Protein AF-A0A7I4FBG3-F1 (afdb_monomer_lite)

Secondary structure (DSSP, 8-state):
-TTTT-SS-EEEEE-GGGTGGGEEEEEETTTEEEEEE--TTSS--PPPGGGEEEEEEPEEETTEEE--S--TTS--

Sequence (76 aa):
MFFAGRTDLYLLKVDSSKLGDGLRYDEVEGVGIFPHFYGPDGTFTPLPLSAVEASAKIELENGQHKLPFDLANAAS

Structure (mmCIF, N/CA/C/O backbone):
data_AF-A0A7I4FBG3-F1
#
_entry.id   AF-A0A7I4FBG3-F1
#
loop_
_atom_site.group_PDB
_atom_site.id
_atom_site.type_symbol
_atom_site.label_atom_id
_atom_site.label_alt_id
_atom_site.label_comp_id
_atom_site.label_asym_id
_atom_site.label_entity_id
_atom_site.label_seq_id
_atom_site.pdbx_PDB_ins_code
_atom_site.Cartn_x
_atom_site.Cartn_y
_atom_site.Cartn_z
_atom_site.occupancy
_atom_site.B_iso_or_equiv
_atom_site.auth_seq_id
_atom_site.auth_comp_id
_atom_site.auth_asym_id
_atom_site.auth_atom_id
_atom_site.pdbx_PDB_model_num
ATOM 1 N N . MET A 1 1 ? -12.337 12.186 -0.155 1.00 63.38 1 MET A N 1
ATOM 2 C CA . MET A 1 1 ? -11.464 11.276 0.619 1.00 63.38 1 MET A CA 1
ATOM 3 C C . MET A 1 1 ? -11.817 9.847 0.213 1.00 63.38 1 MET A C 1
ATOM 5 O O . MET A 1 1 ? -12.955 9.455 0.418 1.00 63.38 1 MET A O 1
ATOM 9 N N . PHE A 1 2 ? -10.912 9.119 -0.449 1.00 83.75 2 PHE A N 1
ATOM 10 C CA . PHE A 1 2 ? -11.235 7.928 -1.263 1.00 83.75 2 PHE A CA 1
ATOM 11 C C . PHE A 1 2 ? -11.929 6.768 -0.527 1.00 83.75 2 PHE A C 1
ATOM 13 O O . PHE A 1 2 ? -12.735 6.067 -1.129 1.00 83.75 2 PHE A O 1
ATOM 20 N N . PHE A 1 3 ? -11.651 6.582 0.767 1.00 91.50 3 PHE A N 1
ATOM 21 C CA . PHE A 1 3 ? -12.135 5.427 1.533 1.00 91.50 3 PHE A CA 1
ATOM 22 C C . PHE A 1 3 ? -12.925 5.793 2.797 1.00 91.50 3 PHE A C 1
ATOM 24 O O . PHE A 1 3 ? -13.224 4.913 3.603 1.00 91.50 3 PHE A O 1
ATOM 31 N N . ALA A 1 4 ? -13.254 7.075 2.993 1.00 91.38 4 ALA A N 1
ATOM 32 C CA . ALA A 1 4 ? -13.872 7.573 4.223 1.00 91.38 4 ALA A CA 1
ATOM 33 C C . ALA A 1 4 ? -15.135 6.782 4.608 1.00 91.38 4 ALA A C 1
ATOM 35 O O . ALA A 1 4 ? -16.001 6.531 3.772 1.00 91.38 4 ALA A O 1
ATOM 36 N N . GLY A 1 5 ? -15.227 6.385 5.881 1.00 92.69 5 GLY A N 1
ATOM 37 C CA . GLY A 1 5 ? -16.380 5.664 6.430 1.00 92.69 5 GLY A CA 1
ATOM 38 C C . GLY A 1 5 ? -16.461 4.167 6.102 1.00 92.69 5 GLY A C 1
ATOM 39 O O . GLY A 1 5 ? -17.318 3.487 6.661 1.00 92.69 5 GLY A O 1
ATOM 40 N N . ARG A 1 6 ? -15.583 3.617 5.252 1.00 94.75 6 ARG A N 1
ATOM 41 C CA . ARG A 1 6 ? -15.556 2.168 4.982 1.00 94.75 6 ARG A CA 1
ATOM 42 C C . ARG A 1 6 ? -14.947 1.376 6.139 1.00 94.75 6 ARG A C 1
ATOM 44 O O . ARG A 1 6 ? -13.968 1.812 6.737 1.00 94.75 6 ARG A O 1
ATOM 51 N N . THR A 1 7 ? -15.493 0.194 6.414 1.00 94.06 7 THR A N 1
ATOM 52 C CA . THR A 1 7 ? -15.096 -0.688 7.537 1.00 94.06 7 THR A CA 1
ATOM 53 C C . THR A 1 7 ? -14.578 -2.059 7.086 1.00 94.06 7 THR A C 1
ATOM 55 O O . THR A 1 7 ? -14.161 -2.888 7.896 1.00 94.06 7 THR A O 1
ATOM 58 N N . ASP A 1 8 ? -14.588 -2.305 5.781 1.00 94.50 8 ASP A N 1
ATOM 59 C CA . ASP A 1 8 ? -14.218 -3.551 5.116 1.00 94.50 8 ASP A CA 1
ATOM 60 C C . ASP A 1 8 ? -12.869 -3.432 4.383 1.00 94.50 8 ASP A C 1
ATOM 62 O O . ASP A 1 8 ? -12.650 -4.043 3.339 1.00 94.50 8 ASP A O 1
ATOM 66 N N . LEU A 1 9 ? -11.958 -2.617 4.925 1.00 95.62 9 LEU A N 1
ATOM 67 C CA . LEU A 1 9 ? -10.668 -2.306 4.313 1.00 95.62 9 LEU A CA 1
ATOM 68 C C . LEU A 1 9 ? -9.524 -3.133 4.900 1.00 95.62 9 LEU A C 1
ATOM 70 O O . LEU A 1 9 ? -9.486 -3.426 6.096 1.00 95.62 9 LEU A O 1
ATOM 74 N N . TYR A 1 10 ? -8.540 -3.410 4.049 1.00 95.25 10 TYR A N 1
ATOM 75 C CA . TYR A 1 10 ? -7.234 -3.937 4.425 1.00 95.25 10 TYR A CA 1
ATOM 76 C C . TYR A 1 10 ? -6.138 -2.980 3.955 1.00 95.25 10 TYR A C 1
ATOM 78 O O . TYR A 1 10 ? -6.222 -2.435 2.854 1.00 95.25 10 TYR A O 1
ATOM 86 N N . LEU A 1 11 ? -5.107 -2.802 4.780 1.00 94.88 11 LEU A N 1
ATOM 87 C CA . LEU A 1 11 ? -3.860 -2.148 4.400 1.00 94.88 11 LEU A CA 1
ATOM 88 C C . LEU A 1 11 ? -2.847 -3.215 4.005 1.00 94.88 11 LEU A C 1
ATOM 90 O O . LEU A 1 11 ? -2.643 -4.173 4.755 1.00 94.88 11 LEU A O 1
ATOM 94 N N . LEU A 1 12 ? -2.200 -3.032 2.857 1.00 95.50 12 LEU A N 1
ATOM 95 C CA . LEU A 1 12 ? -1.108 -3.883 2.399 1.00 95.50 12 LEU A CA 1
ATOM 96 C C . LEU A 1 12 ? 0.214 -3.136 2.572 1.00 95.50 12 LEU A C 1
ATOM 98 O O . LEU A 1 12 ? 0.353 -2.013 2.088 1.00 95.50 12 LEU A O 1
ATOM 102 N N . LYS A 1 13 ? 1.182 -3.765 3.239 1.00 95.00 13 LYS A N 1
ATOM 103 C CA . LYS A 1 13 ? 2.580 -3.331 3.233 1.00 95.00 13 LYS A CA 1
ATOM 104 C C . LYS A 1 13 ? 3.290 -4.058 2.097 1.00 95.00 13 LYS A C 1
ATOM 106 O O . LYS A 1 13 ? 3.299 -5.288 2.072 1.00 95.00 13 LYS A O 1
ATOM 111 N N . VAL A 1 14 ? 3.845 -3.301 1.158 1.00 94.94 14 VAL A N 1
ATOM 112 C CA . VAL A 1 14 ? 4.451 -3.831 -0.068 1.00 94.94 14 VAL A CA 1
ATOM 113 C C . VAL A 1 14 ? 5.946 -3.531 -0.071 1.00 94.94 14 VAL A C 1
ATOM 115 O O . VAL A 1 14 ? 6.347 -2.400 0.188 1.00 94.94 14 VAL A O 1
ATOM 118 N N . ASP A 1 15 ? 6.750 -4.544 -0.382 1.00 94.44 15 ASP A N 1
ATOM 119 C CA . ASP A 1 15 ? 8.187 -4.424 -0.623 1.00 94.44 15 ASP A CA 1
ATOM 120 C C . ASP A 1 15 ? 8.417 -3.933 -2.057 1.00 94.44 15 ASP A C 1
ATOM 122 O O . ASP A 1 15 ? 8.229 -4.672 -3.029 1.00 94.44 15 ASP A O 1
ATOM 126 N N . SER A 1 16 ? 8.805 -2.665 -2.189 1.00 94.00 16 SER A N 1
ATOM 127 C CA . SER A 1 16 ? 9.037 -2.020 -3.482 1.00 94.00 16 SER A CA 1
ATOM 128 C C . SER A 1 16 ? 10.193 -2.647 -4.261 1.00 94.00 16 SER A C 1
ATOM 130 O O . SER A 1 16 ? 10.150 -2.662 -5.492 1.00 94.00 16 SER A O 1
ATOM 132 N N . SER A 1 17 ? 11.186 -3.233 -3.581 1.00 93.06 17 SER A N 1
ATOM 133 C CA . SER A 1 17 ? 12.347 -3.851 -4.236 1.00 93.06 17 SER A CA 1
ATOM 134 C C . SER A 1 17 ? 11.966 -5.066 -5.090 1.00 93.06 17 SER A C 1
ATOM 136 O O . SER A 1 17 ? 12.659 -5.400 -6.050 1.00 93.06 17 SER A O 1
ATOM 138 N N . LYS A 1 18 ? 10.818 -5.692 -4.798 1.00 94.38 18 LYS A N 1
ATOM 139 C CA . LYS A 1 18 ? 10.276 -6.838 -5.544 1.00 94.38 18 LYS A CA 1
ATOM 140 C C . LYS A 1 18 ? 9.443 -6.455 -6.766 1.00 94.38 18 LYS A C 1
ATOM 142 O O . LYS A 1 18 ? 9.023 -7.347 -7.501 1.00 94.38 18 LYS A O 1
ATOM 147 N N . LEU A 1 19 ? 9.170 -5.167 -6.980 1.00 93.00 19 LEU A N 1
ATOM 148 C CA . LEU A 1 19 ? 8.332 -4.695 -8.089 1.00 93.00 19 LEU A CA 1
ATOM 149 C C . LEU A 1 19 ? 9.133 -4.323 -9.343 1.00 93.00 19 LEU A C 1
ATOM 151 O O . LEU A 1 19 ? 8.551 -4.251 -10.428 1.00 93.00 19 LEU A O 1
ATOM 155 N N . GLY A 1 20 ? 10.451 -4.138 -9.205 1.00 89.81 20 GLY A N 1
ATOM 156 C CA . GLY A 1 20 ? 11.359 -3.817 -10.308 1.00 89.81 20 GLY A CA 1
ATOM 157 C C . GLY A 1 20 ? 10.891 -2.614 -11.134 1.00 89.81 20 GLY A C 1
ATOM 158 O O . GLY A 1 20 ? 10.289 -1.679 -10.607 1.00 89.81 20 GLY A O 1
ATOM 159 N N . ASP A 1 21 ? 11.109 -2.683 -12.448 1.00 90.19 21 ASP A N 1
ATOM 160 C CA . ASP A 1 21 ? 10.791 -1.608 -13.405 1.00 90.19 21 ASP A CA 1
ATOM 161 C C . ASP A 1 21 ? 9.284 -1.325 -13.560 1.00 90.19 21 ASP A C 1
ATOM 163 O O . ASP A 1 21 ? 8.885 -0.342 -14.193 1.00 90.19 21 ASP A O 1
ATOM 167 N N . GLY A 1 22 ? 8.429 -2.173 -12.977 1.00 91.69 22 GLY A N 1
ATOM 168 C CA . GLY A 1 22 ? 6.989 -1.955 -12.961 1.00 91.69 22 GLY A CA 1
ATOM 169 C C . GLY A 1 22 ? 6.544 -0.869 -11.986 1.00 91.69 22 GLY A C 1
ATOM 170 O O . GLY A 1 22 ? 5.424 -0.381 -12.118 1.00 91.69 22 GLY A O 1
ATOM 171 N N . LEU A 1 23 ? 7.379 -0.476 -11.021 1.00 94.62 23 LEU A N 1
ATOM 172 C CA . LEU A 1 23 ? 7.100 0.615 -10.088 1.00 94.62 23 LEU A CA 1
ATOM 173 C C . LEU A 1 23 ? 7.703 1.928 -10.602 1.00 94.62 23 LEU A C 1
ATOM 175 O O . LEU A 1 23 ? 8.912 2.028 -10.795 1.00 94.62 23 LEU A O 1
ATOM 179 N N . ARG A 1 24 ? 6.873 2.957 -10.774 1.00 93.12 24 ARG A N 1
ATOM 180 C CA . ARG A 1 24 ? 7.299 4.302 -11.188 1.00 93.12 24 ARG A CA 1
ATOM 181 C C . ARG A 1 24 ? 6.851 5.342 -10.179 1.00 93.12 24 ARG A C 1
ATOM 183 O O . ARG A 1 24 ? 5.815 5.186 -9.542 1.00 93.12 24 ARG A O 1
ATOM 190 N N . TYR A 1 25 ? 7.637 6.397 -10.041 1.00 94.19 25 TYR A N 1
ATOM 191 C CA . TYR A 1 25 ? 7.334 7.526 -9.172 1.00 94.19 25 TYR A CA 1
ATOM 192 C C . TYR A 1 25 ? 6.939 8.704 -10.053 1.00 94.19 25 TYR A C 1
ATOM 194 O O . TYR A 1 25 ? 7.801 9.401 -10.582 1.00 94.19 25 TYR A O 1
ATOM 202 N N . ASP A 1 26 ? 5.633 8.883 -10.221 1.00 94.38 26 ASP A N 1
ATOM 203 C CA . ASP A 1 26 ? 5.071 9.881 -11.127 1.00 94.38 26 ASP A CA 1
ATOM 204 C C . ASP A 1 26 ? 4.586 11.100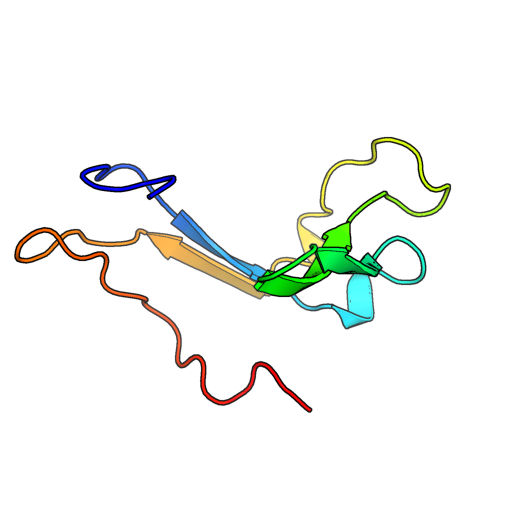 -10.342 1.00 94.38 26 ASP A C 1
ATOM 206 O O . ASP A 1 26 ? 4.048 10.981 -9.235 1.00 94.38 26 ASP A O 1
ATOM 210 N N . GLU A 1 27 ? 4.769 12.281 -10.927 1.00 96.75 27 GLU A N 1
ATOM 211 C CA . GLU A 1 27 ? 4.236 13.524 -10.385 1.00 96.75 27 GLU A CA 1
ATOM 212 C C . GLU A 1 27 ? 2.719 13.594 -10.596 1.00 96.75 27 GLU A C 1
ATOM 214 O O . GLU A 1 27 ? 2.203 13.407 -11.698 1.00 96.75 27 GLU A O 1
ATOM 219 N N . VAL A 1 28 ? 2.005 13.898 -9.520 1.00 91.81 28 VAL A N 1
ATOM 220 C CA . VAL A 1 28 ? 0.587 14.238 -9.519 1.00 91.81 28 VAL A CA 1
ATOM 221 C C . VAL A 1 28 ? 0.491 15.735 -9.259 1.00 91.81 28 VAL A C 1
ATOM 223 O O . VAL A 1 28 ? 0.833 16.210 -8.170 1.00 91.81 28 VAL A O 1
ATOM 226 N N . GLU A 1 29 ? 0.042 16.470 -10.277 1.00 94.62 29 GLU A N 1
ATOM 227 C CA . GLU A 1 29 ? -0.001 17.932 -10.276 1.00 94.62 29 GLU A CA 1
ATOM 228 C C . GLU A 1 29 ? -0.689 18.478 -9.016 1.00 94.62 29 GLU A C 1
ATOM 230 O O . GLU A 1 29 ? -1.817 18.109 -8.681 1.00 94.62 29 GLU A O 1
ATOM 235 N N . GLY A 1 30 ? 0.016 19.352 -8.293 1.00 93.75 30 GLY A N 1
ATOM 236 C CA . GLY A 1 30 ? -0.487 19.986 -7.073 1.00 93.75 30 GLY A CA 1
ATOM 237 C C . GLY A 1 30 ? -0.586 19.073 -5.843 1.00 93.75 30 GLY A C 1
ATOM 238 O O . GLY A 1 30 ? -1.053 19.539 -4.803 1.00 93.75 30 GLY A O 1
ATOM 239 N N . VAL A 1 31 ? -0.153 17.808 -5.922 1.00 92.06 31 VAL A N 1
ATOM 240 C CA . VAL A 1 31 ? -0.212 16.846 -4.804 1.00 92.06 31 VAL A CA 1
ATOM 241 C C . VAL A 1 31 ? 1.178 16.337 -4.413 1.00 92.06 31 VAL A C 1
ATOM 243 O O . VAL A 1 31 ? 1.486 16.288 -3.223 1.00 92.06 31 VAL A O 1
ATOM 246 N N . GLY A 1 32 ? 2.022 15.978 -5.384 1.00 93.38 32 GLY A N 1
ATOM 247 C CA . GLY A 1 32 ? 3.375 15.460 -5.144 1.00 93.38 32 GLY A CA 1
ATOM 248 C C . GLY A 1 32 ? 3.713 14.236 -5.994 1.00 93.38 32 GLY A C 1
ATOM 249 O O . GLY A 1 32 ? 2.995 13.912 -6.932 1.00 93.38 32 GLY A O 1
ATOM 250 N N . ILE A 1 33 ? 4.807 13.547 -5.665 1.00 95.50 33 ILE A N 1
ATOM 251 C CA . ILE A 1 33 ? 5.275 12.359 -6.393 1.00 95.50 33 ILE A CA 1
ATOM 252 C C . ILE A 1 33 ? 4.806 11.096 -5.668 1.00 95.50 33 ILE A C 1
ATOM 254 O O . ILE A 1 33 ? 5.066 10.940 -4.473 1.00 95.50 33 ILE A O 1
ATOM 258 N N . PHE A 1 34 ? 4.142 10.189 -6.387 1.00 94.00 34 PHE A N 1
ATOM 259 C CA . PHE A 1 34 ? 3.562 8.972 -5.814 1.00 94.00 34 PHE A CA 1
ATOM 260 C C . PHE A 1 34 ? 3.948 7.709 -6.594 1.00 94.00 34 PHE A C 1
ATOM 262 O O . PHE A 1 34 ? 4.067 7.749 -7.823 1.00 94.00 34 PHE A O 1
ATOM 269 N N . PRO A 1 35 ? 4.098 6.569 -5.895 1.00 94.62 35 PRO A N 1
ATOM 270 C CA . PRO A 1 35 ? 4.356 5.288 -6.531 1.00 94.62 35 PRO A CA 1
ATOM 271 C C . PRO A 1 35 ? 3.127 4.784 -7.304 1.00 94.62 35 PRO A C 1
ATOM 273 O O . PRO A 1 35 ? 2.046 4.626 -6.737 1.00 94.62 35 PRO A O 1
ATOM 276 N N . HIS A 1 36 ? 3.323 4.454 -8.576 1.00 93.94 36 HIS A N 1
ATOM 277 C CA . HIS A 1 36 ? 2.358 3.804 -9.456 1.00 93.94 36 HIS A CA 1
ATOM 278 C C . HIS A 1 36 ? 2.953 2.494 -9.977 1.00 93.94 36 HIS A C 1
ATOM 280 O O . HIS A 1 36 ? 4.069 2.468 -10.496 1.00 93.94 36 HIS A O 1
ATOM 286 N N . PHE A 1 37 ? 2.217 1.390 -9.829 1.00 94.88 37 PHE A N 1
ATOM 287 C CA . PHE A 1 37 ? 2.630 0.090 -10.354 1.00 94.88 37 PHE A CA 1
ATOM 288 C C . PHE A 1 37 ? 1.938 -0.186 -11.693 1.00 94.88 37 PHE A C 1
ATOM 290 O O . PHE A 1 37 ? 0.722 -0.370 -11.741 1.00 94.88 37 PHE A O 1
ATOM 297 N N . TYR A 1 38 ? 2.725 -0.229 -12.764 1.00 92.75 38 TYR A N 1
ATOM 298 C CA . TYR A 1 38 ? 2.283 -0.458 -14.140 1.00 92.75 38 TYR A CA 1
ATOM 299 C C . TYR A 1 38 ? 2.660 -1.836 -14.679 1.00 92.75 38 TYR A C 1
ATOM 301 O O . TYR A 1 38 ? 2.451 -2.062 -15.858 1.00 92.75 38 TYR A O 1
ATOM 309 N N . GLY A 1 39 ? 3.246 -2.731 -13.878 1.00 89.94 39 GLY A N 1
ATOM 310 C CA . GLY A 1 39 ? 3.753 -4.015 -14.371 1.00 89.94 39 GLY A CA 1
ATOM 311 C C . GLY A 1 39 ? 5.051 -3.910 -15.197 1.00 89.94 39 GLY A C 1
ATOM 312 O O . GLY A 1 39 ? 5.436 -2.816 -15.612 1.00 89.94 39 GLY A O 1
ATOM 313 N N . PRO A 1 40 ? 5.761 -5.032 -15.430 1.00 84.81 40 PRO A N 1
ATOM 314 C CA . PRO A 1 40 ? 7.119 -5.026 -15.994 1.00 84.81 40 PRO A CA 1
ATOM 315 C C . PRO A 1 40 ? 7.238 -4.426 -17.402 1.00 84.81 40 PRO A C 1
ATOM 317 O O . PRO A 1 40 ? 8.285 -3.902 -17.763 1.00 84.81 40 PRO A O 1
ATOM 320 N N . ASP A 1 41 ? 6.179 -4.503 -18.204 1.00 86.94 41 ASP A N 1
ATOM 321 C CA . ASP A 1 41 ? 6.123 -3.998 -19.580 1.00 86.94 41 ASP A CA 1
ATOM 322 C C . ASP A 1 41 ? 5.345 -2.674 -19.700 1.00 86.94 41 ASP A C 1
ATOM 324 O O . ASP A 1 41 ? 5.093 -2.186 -20.803 1.00 86.94 41 ASP A O 1
ATOM 328 N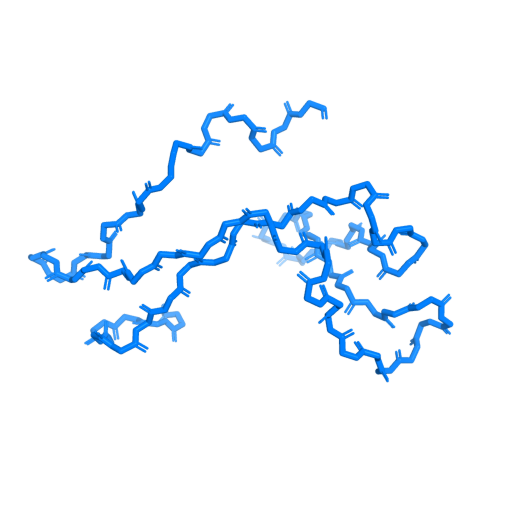 N . GLY A 1 42 ? 4.968 -2.069 -18.568 1.00 84.00 42 GLY A N 1
ATOM 329 C CA . GLY A 1 42 ? 4.122 -0.878 -18.533 1.00 84.00 42 GLY A CA 1
ATOM 330 C C . GLY A 1 42 ? 2.663 -1.141 -18.918 1.00 84.00 42 GLY A C 1
ATOM 331 O O . GLY A 1 42 ? 1.925 -0.180 -19.149 1.00 84.00 42 GLY A O 1
ATOM 332 N N . THR A 1 43 ? 2.246 -2.407 -19.007 1.00 83.56 43 THR A N 1
ATOM 333 C CA . THR A 1 43 ? 0.854 -2.816 -19.208 1.00 83.56 43 THR A CA 1
ATOM 334 C C . THR A 1 43 ? 0.273 -3.434 -17.941 1.00 83.56 43 THR A C 1
ATOM 336 O O . THR A 1 43 ? 0.984 -3.887 -17.048 1.00 83.56 43 THR A O 1
ATOM 339 N N . PHE A 1 44 ? -1.057 -3.496 -17.855 1.00 86.31 44 PHE A N 1
ATOM 340 C CA . PHE A 1 44 ? -1.718 -4.038 -16.673 1.00 86.31 44 PHE A CA 1
ATOM 341 C C . PHE A 1 44 ? -1.205 -5.443 -16.308 1.00 86.31 44 PHE A C 1
ATOM 343 O O . PHE A 1 44 ? -1.507 -6.433 -16.972 1.00 86.31 44 PHE A O 1
ATOM 350 N N . THR A 1 45 ? -0.488 -5.515 -15.187 1.00 89.44 45 THR A N 1
ATOM 351 C CA . THR A 1 45 ? -0.076 -6.749 -14.520 1.00 89.44 45 THR A CA 1
ATOM 352 C C . THR A 1 45 ? -0.554 -6.684 -13.069 1.00 89.44 45 THR A C 1
ATOM 354 O O . THR A 1 45 ? -0.329 -5.666 -12.409 1.00 89.44 45 THR A O 1
ATOM 357 N N . PRO A 1 46 ? -1.206 -7.731 -12.532 1.00 92.56 46 PRO A N 1
ATOM 358 C CA . PRO A 1 46 ? -1.601 -7.758 -11.128 1.00 92.56 46 PRO A CA 1
ATOM 359 C C . PRO A 1 46 ? -0.399 -7.604 -10.187 1.00 92.56 46 PRO A C 1
ATOM 361 O O . PRO A 1 46 ? 0.671 -8.152 -10.450 1.00 92.56 46 PRO A O 1
ATOM 364 N N . LEU A 1 47 ? -0.588 -6.911 -9.058 1.00 93.88 47 LEU A N 1
ATOM 365 C CA . LEU A 1 47 ? 0.424 -6.843 -8.003 1.00 93.88 47 LEU A CA 1
ATOM 366 C C . LEU A 1 47 ? 0.747 -8.272 -7.516 1.00 93.88 47 LEU A C 1
ATOM 368 O O . LEU A 1 47 ? -0.165 -8.971 -7.059 1.00 93.88 47 LEU A O 1
ATOM 372 N N . PRO A 1 48 ? 2.007 -8.734 -7.595 1.00 93.69 48 PRO A N 1
ATOM 373 C CA . PRO A 1 48 ? 2.352 -10.085 -7.180 1.00 93.69 48 PRO A CA 1
ATOM 374 C C . PRO A 1 48 ? 2.208 -10.233 -5.662 1.00 93.69 48 PRO A C 1
ATOM 376 O O . PRO A 1 48 ? 2.744 -9.436 -4.895 1.00 93.69 48 PRO A O 1
ATOM 379 N N . LEU A 1 49 ? 1.536 -11.297 -5.208 1.00 96.12 49 LEU A N 1
ATOM 380 C CA . LEU A 1 49 ? 1.349 -11.554 -3.772 1.00 96.12 49 LEU A CA 1
ATOM 381 C C . LEU A 1 49 ? 2.677 -11.718 -3.018 1.00 96.12 49 LEU A C 1
ATOM 383 O O . LEU A 1 49 ? 2.751 -11.395 -1.839 1.00 96.12 49 LEU A O 1
ATOM 387 N N . SER A 1 50 ? 3.739 -12.165 -3.693 1.00 95.88 50 SER A N 1
ATOM 388 C CA . SER A 1 50 ? 5.086 -12.282 -3.119 1.00 95.88 50 SER A CA 1
ATOM 389 C C . SER A 1 50 ? 5.728 -10.938 -2.740 1.00 95.88 50 SER A C 1
ATOM 391 O O . SER A 1 50 ? 6.684 -10.922 -1.955 1.00 95.88 50 SER A O 1
ATOM 393 N N . ALA A 1 51 ? 5.219 -9.820 -3.273 1.00 96.19 51 ALA A N 1
ATOM 394 C CA . ALA A 1 51 ? 5.642 -8.471 -2.904 1.00 96.19 51 ALA A CA 1
ATOM 395 C C . ALA A 1 51 ? 4.901 -7.920 -1.674 1.00 96.19 51 ALA A C 1
ATOM 397 O O . ALA A 1 51 ? 5.330 -6.920 -1.108 1.00 96.19 51 ALA A O 1
ATOM 398 N N . VAL A 1 52 ? 3.815 -8.560 -1.228 1.00 96.88 52 VAL A N 1
ATOM 399 C CA . VAL A 1 52 ? 3.094 -8.159 -0.014 1.00 96.88 52 VAL A CA 1
ATOM 400 C C . VAL A 1 52 ? 3.813 -8.740 1.203 1.00 96.88 52 VAL A C 1
ATOM 402 O O . VAL A 1 52 ? 3.805 -9.948 1.422 1.00 96.88 52 VAL A O 1
ATOM 405 N N . GLU A 1 53 ? 4.440 -7.884 2.006 1.00 96.06 53 GLU A N 1
ATOM 406 C CA . GLU A 1 53 ? 5.130 -8.289 3.239 1.00 96.06 53 GLU A CA 1
ATOM 407 C C . GLU A 1 53 ? 4.155 -8.553 4.383 1.00 96.06 53 GLU A C 1
ATOM 409 O O . GLU A 1 53 ? 4.372 -9.433 5.213 1.00 96.06 53 GLU A O 1
ATOM 414 N N . ALA A 1 54 ? 3.088 -7.756 4.445 1.00 95.31 54 ALA A N 1
ATOM 415 C CA . ALA A 1 54 ? 2.070 -7.859 5.472 1.00 95.31 54 ALA A CA 1
ATOM 416 C C . ALA A 1 54 ? 0.733 -7.318 4.971 1.00 95.31 54 ALA A C 1
ATOM 418 O O . ALA A 1 54 ? 0.664 -6.426 4.123 1.00 95.31 54 ALA A O 1
ATOM 419 N N . SER A 1 55 ? -0.342 -7.822 5.563 1.00 96.00 55 SER A N 1
ATOM 420 C CA . SER A 1 55 ? -1.689 -7.294 5.384 1.00 96.00 55 SER A CA 1
ATOM 421 C C . SER A 1 55 ? -2.376 -7.203 6.733 1.00 96.00 55 SER A C 1
ATOM 423 O O . SER A 1 55 ? -2.269 -8.133 7.533 1.00 96.00 55 SER A O 1
ATOM 425 N N . ALA A 1 56 ? -3.118 -6.131 6.970 1.00 95.94 56 ALA A N 1
ATOM 426 C CA . ALA A 1 56 ? -3.889 -5.977 8.194 1.00 95.94 56 ALA A CA 1
ATOM 427 C C . ALA A 1 56 ? -5.233 -5.324 7.896 1.00 95.94 56 ALA A C 1
ATOM 429 O O . ALA A 1 56 ? -5.324 -4.412 7.074 1.00 95.94 56 ALA A O 1
ATOM 430 N N . LYS A 1 57 ? -6.283 -5.798 8.570 1.00 95.38 57 LYS A N 1
ATOM 431 C CA . LYS A 1 57 ? -7.590 -5.148 8.511 1.00 95.38 57 LYS A CA 1
ATOM 432 C C . LYS A 1 57 ? -7.480 -3.780 9.182 1.00 95.38 57 LYS A C 1
ATOM 4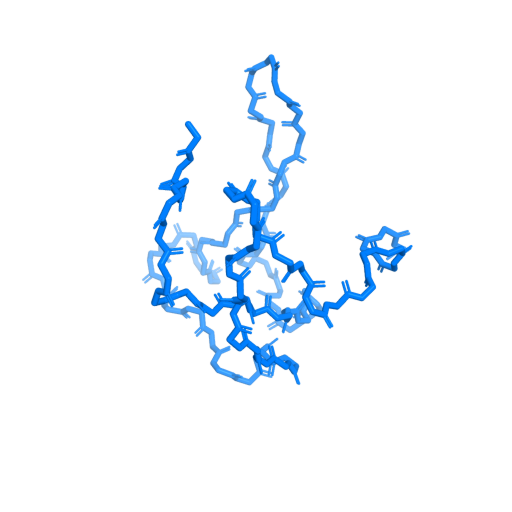34 O O . LYS A 1 57 ? -6.890 -3.671 10.254 1.00 95.38 57 LYS A O 1
ATOM 439 N N . ILE A 1 58 ? -8.041 -2.757 8.550 1.00 94.75 58 ILE A N 1
ATOM 440 C CA . ILE A 1 58 ? -8.051 -1.403 9.098 1.00 94.75 58 ILE A CA 1
ATOM 441 C C . ILE A 1 58 ? -9.339 -1.197 9.891 1.00 94.75 58 ILE A C 1
ATOM 443 O O . ILE A 1 58 ? -10.436 -1.445 9.387 1.00 94.75 58 ILE A O 1
ATOM 447 N N . GLU A 1 59 ? -9.207 -0.717 11.122 1.00 94.06 59 GLU A N 1
ATOM 448 C CA . GLU A 1 59 ? -10.343 -0.342 11.960 1.00 94.06 59 GLU A CA 1
ATOM 449 C C . GLU A 1 59 ? -10.739 1.117 11.726 1.00 94.06 59 GLU A C 1
ATOM 451 O O . GLU A 1 59 ? -9.893 1.973 11.460 1.00 94.06 59 GLU A O 1
ATOM 456 N N 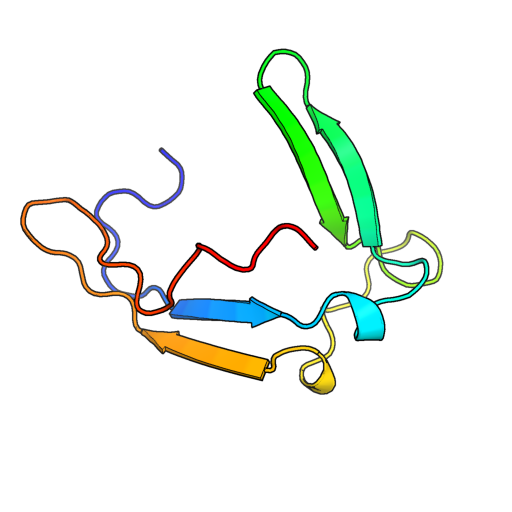. LEU A 1 60 ? -12.036 1.403 11.842 1.00 94.56 60 LEU A N 1
ATOM 457 C CA . LEU A 1 60 ? -12.576 2.757 11.825 1.00 94.56 60 LEU A CA 1
ATOM 458 C C . LEU A 1 60 ? -12.937 3.151 13.260 1.00 94.56 60 LEU A C 1
ATOM 460 O O . LEU A 1 60 ? -13.838 2.559 13.851 1.00 94.56 60 LEU A O 1
ATOM 464 N N . GLU A 1 61 ? -12.270 4.164 13.804 1.00 93.56 61 GLU A N 1
ATOM 465 C CA . GLU A 1 61 ? -12.567 4.730 15.121 1.00 93.56 61 GLU A CA 1
ATOM 466 C C . GLU A 1 61 ? -12.775 6.237 14.987 1.00 93.56 61 GLU A C 1
ATOM 468 O O . GLU A 1 61 ? -11.982 6.929 14.353 1.00 93.56 61 GLU A O 1
ATOM 473 N N . ASN A 1 62 ? -13.863 6.760 15.557 1.00 92.38 62 ASN A N 1
ATOM 474 C CA . ASN A 1 62 ? -14.194 8.192 15.519 1.00 92.38 62 ASN A CA 1
ATOM 475 C C . ASN A 1 62 ? -14.174 8.798 14.097 1.00 92.38 62 ASN A C 1
ATOM 477 O O . ASN A 1 62 ? -13.795 9.949 13.899 1.00 92.38 62 ASN A O 1
ATOM 481 N N . GLY A 1 63 ? -14.570 8.008 13.091 1.00 90.69 63 GLY A N 1
ATOM 482 C CA . GLY A 1 63 ? -14.580 8.424 11.684 1.00 90.69 63 GLY A CA 1
ATOM 483 C C . GLY A 1 63 ? -13.209 8.423 10.998 1.00 90.69 63 GLY A C 1
ATOM 484 O O . GLY A 1 63 ? -13.127 8.813 9.834 1.00 90.69 63 GLY A O 1
ATOM 485 N N . GLN A 1 64 ? -12.155 7.961 11.675 1.00 92.00 64 GLN A N 1
ATOM 486 C CA . GLN A 1 64 ? -10.798 7.870 11.143 1.00 92.00 64 GLN A CA 1
ATOM 487 C C . GLN A 1 64 ? -10.296 6.427 11.104 1.00 92.00 64 GLN A C 1
ATOM 489 O O . GLN A 1 64 ? -10.552 5.617 11.994 1.00 92.00 64 GLN A O 1
ATOM 494 N N . HIS A 1 65 ? -9.575 6.102 10.037 1.00 92.81 65 HIS A N 1
ATOM 495 C CA . HIS A 1 65 ? -8.952 4.798 9.860 1.00 92.81 65 HIS A CA 1
ATOM 496 C C . HIS A 1 65 ? -7.674 4.691 10.694 1.00 92.81 65 HIS A C 1
ATOM 498 O O . HIS A 1 65 ? -6.756 5.494 10.524 1.00 92.81 65 HIS A O 1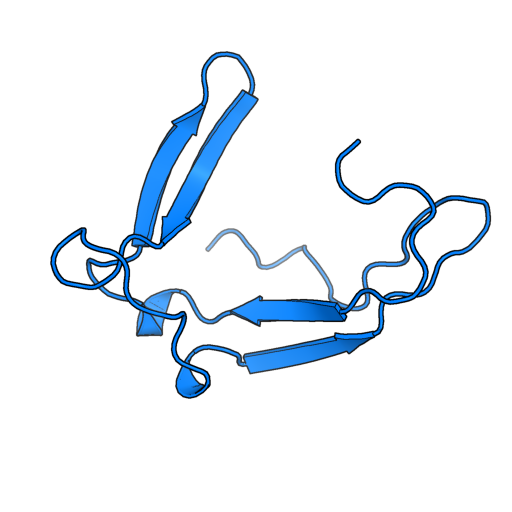
ATOM 504 N N . LYS A 1 66 ? -7.589 3.678 11.561 1.00 91.81 66 LYS A N 1
ATOM 505 C CA . LYS A 1 66 ? -6.376 3.360 12.326 1.00 91.81 66 LYS A CA 1
ATOM 506 C C . LYS A 1 66 ? -5.391 2.588 11.464 1.00 91.81 66 LYS A C 1
ATOM 508 O O . LYS A 1 66 ? -5.624 1.423 11.155 1.00 91.81 66 LYS A O 1
ATOM 513 N N . LEU A 1 67 ? -4.277 3.212 11.098 1.00 88.00 67 LEU A N 1
ATOM 514 C CA . LEU A 1 67 ? -3.258 2.544 10.296 1.00 88.00 67 LEU A CA 1
ATOM 515 C C . LEU A 1 67 ? -2.451 1.567 11.178 1.00 88.00 67 LEU A C 1
ATOM 517 O O . LEU A 1 67 ? -1.861 1.995 12.167 1.00 88.00 67 LEU A O 1
ATOM 521 N N . PRO A 1 68 ? -2.438 0.261 10.852 1.00 86.12 68 PRO A N 1
ATOM 522 C CA . PRO A 1 68 ? -1.876 -0.787 11.710 1.00 86.12 68 PRO A CA 1
ATOM 523 C C . PRO A 1 68 ? -0.349 -0.929 11.617 1.00 86.12 68 PRO A C 1
ATOM 525 O O . PRO A 1 68 ? 0.228 -1.768 12.305 1.00 86.12 68 PRO A O 1
ATOM 528 N N . PHE A 1 69 ? 0.307 -0.149 10.755 1.00 86.00 69 PHE A N 1
ATOM 529 C CA . PHE A 1 69 ? 1.750 -0.196 10.540 1.00 86.00 69 PHE A CA 1
ATOM 530 C C . PHE A 1 69 ? 2.371 1.159 10.858 1.00 86.00 69 PHE A C 1
ATOM 532 O O . PHE A 1 69 ? 1.785 2.198 10.553 1.00 86.00 69 PHE A O 1
ATOM 539 N N . ASP A 1 70 ? 3.574 1.134 11.428 1.00 81.25 70 ASP A N 1
ATOM 540 C CA . ASP A 1 70 ? 4.381 2.339 11.564 1.00 81.25 70 ASP A CA 1
ATOM 541 C C . ASP A 1 70 ? 4.786 2.838 10.168 1.00 81.25 70 ASP A C 1
ATOM 543 O O . ASP A 1 70 ? 5.401 2.113 9.381 1.00 81.25 70 ASP A O 1
ATOM 547 N N . LEU A 1 71 ? 4.398 4.071 9.852 1.00 68.75 71 LEU A N 1
ATOM 548 C CA . LEU A 1 71 ? 4.677 4.713 8.570 1.00 68.75 71 LEU A CA 1
ATOM 549 C C . LEU A 1 71 ? 6.064 5.369 8.525 1.00 68.75 71 LEU A C 1
ATOM 551 O O . LEU A 1 71 ? 6.471 5.844 7.465 1.00 68.75 71 LEU A O 1
ATOM 555 N N . ALA A 1 72 ? 6.802 5.392 9.640 1.00 57.38 72 ALA A N 1
ATOM 556 C CA . ALA A 1 72 ? 8.072 6.107 9.758 1.00 57.38 72 ALA A CA 1
ATOM 557 C C . ALA A 1 72 ? 9.206 5.566 8.860 1.00 57.38 72 ALA A C 1
ATOM 559 O O . ALA A 1 72 ? 10.196 6.262 8.668 1.00 57.38 72 ALA A O 1
ATOM 560 N N . ASN A 1 73 ? 9.063 4.374 8.266 1.00 47.72 73 ASN A N 1
ATOM 561 C CA . ASN A 1 73 ? 10.096 3.734 7.433 1.00 47.72 73 ASN A CA 1
ATOM 562 C C . ASN A 1 73 ? 9.782 3.714 5.923 1.00 47.72 73 ASN A C 1
ATOM 564 O O . ASN A 1 73 ? 10.366 2.927 5.188 1.00 47.72 73 ASN A O 1
ATOM 568 N N . ALA A 1 74 ? 8.854 4.540 5.432 1.00 51.75 74 ALA A N 1
ATOM 569 C CA . ALA A 1 74 ? 8.471 4.536 4.012 1.00 51.75 74 ALA A CA 1
ATOM 570 C C . ALA A 1 74 ? 9.429 5.323 3.083 1.00 51.75 74 ALA A C 1
ATOM 572 O O . ALA A 1 74 ? 9.194 5.375 1.877 1.00 51.75 74 ALA A O 1
ATOM 573 N N . ALA A 1 75 ? 10.487 5.939 3.626 1.00 37.41 75 ALA A N 1
ATOM 574 C CA . ALA A 1 75 ? 11.458 6.743 2.883 1.00 37.41 75 ALA A CA 1
ATOM 575 C C . ALA A 1 75 ? 12.896 6.391 3.301 1.00 37.41 75 ALA A C 1
ATOM 577 O O . ALA A 1 75 ? 13.483 7.049 4.159 1.00 37.41 75 ALA A O 1
ATOM 578 N N . SER A 1 76 ? 13.458 5.346 2.703 1.00 36.72 76 SER A N 1
ATOM 579 C CA . SER A 1 76 ? 14.899 5.074 2.726 1.00 36.72 76 SER A CA 1
ATOM 580 C C . SER A 1 76 ? 15.331 4.504 1.391 1.00 36.72 76 SER A C 1
ATOM 582 O O . SER A 1 76 ? 14.669 3.525 0.978 1.00 36.72 76 SER A O 1
#

InterPro domains:
  IPR009297 Protein of unknown function DUF952 [PF06108] (2-53)
  IPR009297 Protein of unknown function DUF952 [PTHR34129] (2-68)

Organism: Physcomitrium patens (NCBI:txid3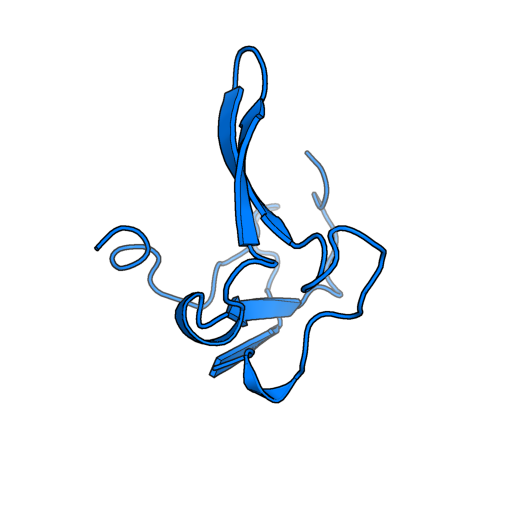218)

pLDDT: mean 88.8, std 12.72, range [36.72, 96.88]

Radius of gyration: 14.31 Å; chains: 1; bounding box: 31×32×35 Å

Foldseek 3Di:
DVCFPDQADKDFDFQPVVLPPQWDFDADPPPGTDIDGCHPVSHDDDDDPVRGPDMDGWGADPRDTDDPDDPPPVDD